Protein AF-A0A953G6G5-F1 (afdb_monomer_lite)

Structure (mmCIF, N/CA/C/O backbone):
data_AF-A0A953G6G5-F1
#
_entry.id   AF-A0A953G6G5-F1
#
loop_
_atom_site.group_PDB
_atom_site.id
_atom_site.type_symbol
_atom_site.label_atom_id
_atom_site.label_alt_id
_atom_site.label_comp_id
_atom_site.label_asym_id
_atom_site.label_entity_id
_atom_site.label_seq_id
_atom_site.pdbx_PDB_ins_code
_atom_site.Cartn_x
_atom_site.Cartn_y
_atom_site.Cartn_z
_atom_site.occupancy
_atom_site.B_iso_or_equiv
_atom_site.auth_seq_id
_atom_site.auth_comp_id
_atom_site.auth_asym_id
_atom_site.auth_atom_id
_atom_site.pdbx_PDB_model_num
ATOM 1 N N . MET A 1 1 ? -13.520 19.577 14.482 1.00 42.31 1 MET A N 1
ATOM 2 C CA . MET A 1 1 ? -14.553 18.565 14.171 1.00 42.31 1 MET A CA 1
ATOM 3 C C . MET A 1 1 ? -13.929 17.187 14.305 1.00 42.31 1 MET A C 1
ATOM 5 O O . MET A 1 1 ? -13.025 16.863 13.544 1.00 42.31 1 MET A O 1
ATOM 9 N N . SER A 1 2 ? -14.328 16.411 15.310 1.00 49.22 2 SER A N 1
ATOM 10 C CA . SER A 1 2 ? -13.952 15.000 15.419 1.00 49.22 2 SER A CA 1
ATOM 11 C C . SER A 1 2 ? -14.799 14.212 14.423 1.00 49.22 2 SER A C 1
ATOM 13 O O . SER A 1 2 ? -15.981 13.987 14.676 1.00 49.22 2 SER A O 1
ATOM 15 N N . LEU A 1 3 ? -14.235 13.866 13.263 1.00 64.19 3 LEU A 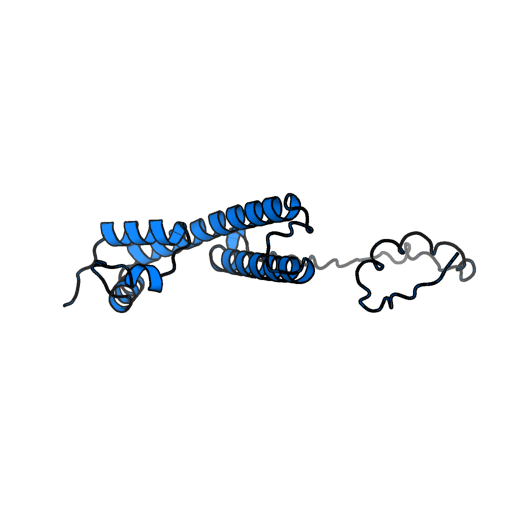N 1
ATOM 16 C CA . LEU A 1 3 ? -14.914 12.967 12.337 1.00 64.19 3 LEU A CA 1
ATOM 17 C C . LEU A 1 3 ? -14.919 11.565 12.962 1.00 64.19 3 LEU A C 1
ATOM 19 O O . LEU A 1 3 ? -13.858 11.010 13.262 1.00 64.19 3 LEU A O 1
ATOM 23 N N . ASN A 1 4 ? -16.114 11.036 13.217 1.00 82.94 4 ASN A N 1
ATOM 24 C CA . ASN A 1 4 ? -16.293 9.689 13.753 1.00 82.94 4 ASN A CA 1
ATOM 25 C C . ASN A 1 4 ? -15.764 8.653 12.756 1.00 82.94 4 ASN A C 1
ATOM 27 O O . ASN A 1 4 ? -15.829 8.873 11.545 1.00 82.94 4 ASN A O 1
ATOM 31 N N . TYR A 1 5 ? -15.249 7.536 13.275 1.00 88.00 5 TYR A N 1
ATOM 32 C CA . TYR A 1 5 ? -14.755 6.434 12.455 1.00 88.00 5 TYR A CA 1
ATOM 33 C C . TYR A 1 5 ? -15.818 5.971 11.448 1.00 88.00 5 TYR A C 1
ATOM 35 O O . TYR A 1 5 ? -16.977 5.765 11.810 1.00 88.00 5 TYR A O 1
ATOM 43 N N . ASN A 1 6 ? -15.408 5.818 10.187 1.00 90.56 6 ASN A N 1
ATOM 44 C CA . ASN A 1 6 ? -16.252 5.315 9.109 1.00 90.56 6 ASN A CA 1
ATOM 45 C C . ASN A 1 6 ? -15.577 4.090 8.453 1.00 90.56 6 ASN A C 1
ATOM 47 O O . ASN A 1 6 ? -14.529 4.252 7.814 1.00 90.56 6 ASN A O 1
ATOM 51 N N . PRO A 1 7 ? -16.160 2.882 8.581 1.00 90.62 7 PRO A N 1
ATOM 52 C CA . PRO A 1 7 ? -15.560 1.653 8.066 1.00 90.62 7 PRO A CA 1
ATOM 53 C C . PRO A 1 7 ? -15.538 1.579 6.531 1.00 90.62 7 PRO A C 1
ATOM 55 O O . PRO A 1 7 ? -14.570 1.072 5.963 1.00 90.62 7 PRO A O 1
ATOM 58 N N . ASP A 1 8 ? -16.535 2.137 5.841 1.00 92.12 8 ASP A N 1
ATOM 59 C CA . ASP A 1 8 ? -16.586 2.145 4.372 1.00 92.12 8 ASP A CA 1
ATOM 60 C C . ASP A 1 8 ? -15.477 3.024 3.789 1.00 92.12 8 ASP A C 1
ATOM 62 O O . ASP A 1 8 ? -14.798 2.663 2.822 1.00 92.12 8 ASP A O 1
ATOM 66 N N . LEU A 1 9 ? -15.245 4.177 4.420 1.00 91.50 9 LEU A N 1
ATOM 67 C CA . LEU A 1 9 ? -14.171 5.082 4.033 1.00 91.50 9 LEU A CA 1
ATOM 68 C C . LEU A 1 9 ? -12.795 4.457 4.308 1.00 91.50 9 LEU A C 1
ATOM 70 O O .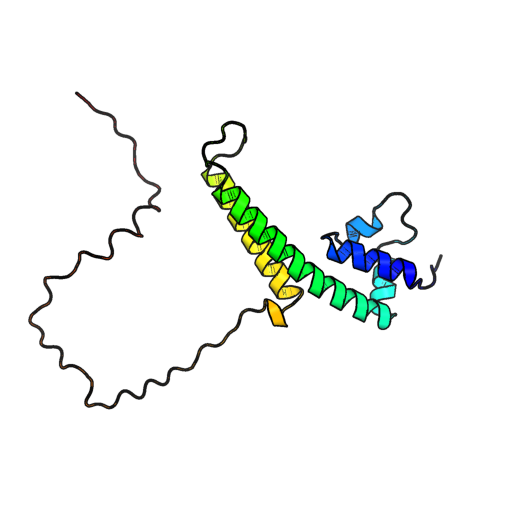 LEU A 1 9 ? -11.897 4.530 3.468 1.00 91.50 9 LEU A O 1
ATOM 74 N N . ALA A 1 10 ? -12.645 3.791 5.453 1.00 92.50 10 ALA A N 1
ATOM 75 C CA . ALA A 1 10 ? -11.450 3.030 5.790 1.00 92.50 10 ALA A CA 1
ATOM 76 C C . ALA A 1 10 ? -11.142 1.943 4.742 1.00 92.50 10 ALA A C 1
ATOM 78 O O . ALA A 1 10 ? -10.000 1.831 4.288 1.00 92.50 10 ALA A O 1
ATOM 79 N N . LEU A 1 11 ? -12.155 1.184 4.307 1.00 93.88 11 LEU A N 1
ATOM 80 C CA . LEU A 1 11 ? -12.008 0.174 3.257 1.00 93.88 11 LEU A CA 1
ATOM 81 C C . LEU A 1 11 ? -11.585 0.809 1.930 1.00 93.88 11 LEU A C 1
ATOM 83 O O . LEU A 1 11 ? -10.649 0.328 1.288 1.00 93.88 11 LEU A O 1
ATOM 87 N N . LYS A 1 12 ? -12.216 1.925 1.544 1.00 93.62 12 LYS A N 1
ATOM 88 C CA . LYS A 1 12 ? -11.857 2.675 0.333 1.00 93.62 12 LYS A CA 1
ATOM 89 C C . LYS A 1 12 ? -10.386 3.099 0.343 1.00 93.62 12 LYS A C 1
ATOM 91 O O . LYS A 1 12 ? -9.700 2.917 -0.662 1.00 93.62 12 LYS A O 1
ATOM 96 N N . TYR A 1 13 ? -9.873 3.613 1.462 1.00 93.38 13 TYR A N 1
ATOM 97 C CA . TYR A 1 13 ? -8.451 3.955 1.561 1.00 93.38 13 TYR A CA 1
ATOM 98 C C . TYR A 1 13 ? -7.550 2.733 1.475 1.00 93.38 13 TYR A C 1
ATOM 100 O O . TYR A 1 13 ? -6.545 2.780 0.774 1.00 93.38 13 TYR A O 1
ATOM 108 N N . CYS A 1 14 ? -7.911 1.622 2.118 1.00 95.12 14 CYS A N 1
ATOM 109 C CA . CYS A 1 14 ? -7.153 0.381 1.994 1.00 95.12 14 CYS A CA 1
ATOM 110 C C . CYS A 1 14 ? -7.049 -0.095 0.540 1.00 95.12 14 CYS A C 1
ATOM 112 O O . CYS A 1 14 ? -5.958 -0.470 0.116 1.00 95.12 14 CYS A O 1
ATOM 114 N N . LEU A 1 15 ? -8.128 -0.013 -0.243 1.00 94.81 15 LEU A N 1
ATOM 115 C CA . LEU A 1 15 ? -8.099 -0.361 -1.668 1.00 94.81 15 LEU A CA 1
ATOM 116 C C . LEU A 1 15 ? -7.146 0.533 -2.470 1.00 94.81 15 LEU A C 1
ATOM 118 O O . LEU A 1 15 ? -6.390 0.028 -3.293 1.00 94.81 15 LEU A O 1
ATOM 122 N N . ARG A 1 16 ? -7.120 1.841 -2.202 1.00 93.69 16 ARG A N 1
ATOM 123 C CA . ARG A 1 16 ? -6.194 2.767 -2.875 1.00 93.69 16 ARG A CA 1
ATOM 124 C C . ARG A 1 16 ? -4.736 2.560 -2.457 1.00 93.69 16 ARG A C 1
ATOM 126 O O . ARG A 1 16 ? -3.839 2.623 -3.290 1.00 93.69 16 ARG A O 1
ATOM 133 N N . ILE A 1 17 ? -4.494 2.241 -1.184 1.00 94.44 17 ILE A N 1
ATOM 134 C CA . ILE A 1 17 ? -3.156 1.886 -0.685 1.00 94.44 17 ILE A CA 1
ATOM 135 C C . ILE A 1 17 ? -2.629 0.650 -1.413 1.00 94.44 17 ILE A C 1
ATOM 137 O O . ILE A 1 17 ? -1.460 0.629 -1.788 1.00 94.44 17 ILE A O 1
ATOM 141 N N . ILE A 1 18 ? -3.478 -0.359 -1.641 1.00 94.94 18 ILE A N 1
ATOM 142 C CA . ILE A 1 18 ? -3.097 -1.545 -2.421 1.00 94.94 18 ILE A CA 1
ATOM 143 C C . ILE A 1 18 ? -2.572 -1.121 -3.798 1.00 94.94 18 ILE A C 1
ATOM 145 O O . ILE A 1 18 ? -1.510 -1.583 -4.192 1.00 94.94 18 ILE A O 1
ATOM 149 N N . GLN A 1 19 ? -3.236 -0.168 -4.461 1.00 92.56 19 GLN A N 1
ATOM 150 C CA . GLN A 1 19 ? -2.862 0.353 -5.786 1.00 92.56 19 GLN A CA 1
ATOM 151 C C . GLN A 1 19 ? -1.591 1.224 -5.819 1.00 92.56 19 GLN A C 1
ATOM 153 O O . GLN A 1 19 ? -1.254 1.768 -6.864 1.00 92.56 19 GLN A O 1
ATOM 158 N N . GLY A 1 20 ? -0.872 1.389 -4.704 1.00 89.25 20 GLY A N 1
ATOM 159 C CA . GLY A 1 20 ? 0.391 2.139 -4.690 1.00 89.25 20 GLY A CA 1
ATOM 160 C C . GLY A 1 20 ? 0.294 3.547 -4.106 1.00 89.25 20 GLY A C 1
ATOM 161 O O . GLY A 1 20 ? 1.326 4.192 -3.913 1.00 89.25 20 GLY A O 1
ATOM 162 N N . GLU A 1 21 ? -0.902 4.024 -3.758 1.00 90.50 21 GLU A N 1
ATOM 163 C CA . GLU A 1 21 ? -1.043 5.354 -3.174 1.00 90.50 21 GLU A CA 1
ATOM 164 C C . GLU A 1 21 ? -0.479 5.423 -1.750 1.00 90.50 21 GLU A C 1
ATOM 166 O O . GLU A 1 21 ? -0.562 4.484 -0.947 1.00 90.50 21 GLU A O 1
ATOM 171 N N . ASN A 1 22 ? 0.115 6.568 -1.417 1.00 86.50 22 ASN A N 1
ATOM 172 C CA . ASN A 1 22 ? 0.615 6.827 -0.074 1.00 86.50 22 ASN A CA 1
ATOM 173 C C . ASN A 1 22 ? -0.434 7.581 0.761 1.00 86.50 22 ASN A C 1
ATOM 175 O O . ASN A 1 22 ? -1.294 8.279 0.235 1.00 86.50 22 ASN A O 1
ATOM 179 N N . LEU A 1 23 ? -0.334 7.455 2.088 1.00 86.88 23 LEU A N 1
ATOM 180 C CA . LEU A 1 23 ? -1.297 8.040 3.031 1.00 86.88 23 LEU A CA 1
ATOM 181 C C . LEU A 1 23 ? -1.407 9.565 2.936 1.00 86.88 23 LEU A C 1
ATOM 183 O O . LEU A 1 23 ? -2.447 10.103 3.287 1.00 86.88 23 LEU A O 1
ATOM 187 N N . ARG A 1 24 ? -0.350 10.257 2.498 1.00 85.12 24 ARG A N 1
ATOM 188 C CA . ARG A 1 24 ? -0.369 11.715 2.366 1.00 85.12 24 ARG A CA 1
ATOM 189 C C . ARG A 1 24 ? -1.156 12.124 1.126 1.00 85.12 24 ARG A C 1
ATOM 191 O O . ARG A 1 24 ? -2.109 12.874 1.251 1.00 85.12 24 ARG A O 1
ATOM 198 N N . THR A 1 25 ? -0.836 11.538 -0.025 1.00 86.56 25 THR A N 1
ATOM 199 C CA . THR A 1 25 ? -1.548 11.795 -1.284 1.00 86.56 25 THR A CA 1
ATOM 200 C C . THR A 1 25 ? -3.029 11.440 -1.178 1.00 86.56 25 THR A C 1
ATOM 202 O O . THR A 1 25 ? -3.863 12.192 -1.656 1.00 86.56 25 THR A O 1
ATOM 205 N N . LEU A 1 26 ? -3.372 10.373 -0.448 1.00 87.38 26 LEU A N 1
ATOM 206 C CA . LEU A 1 26 ? -4.768 10.011 -0.171 1.00 87.38 26 LEU A CA 1
ATOM 207 C C . LEU A 1 26 ? -5.558 11.099 0.561 1.00 87.38 26 LEU A C 1
ATOM 209 O O . LEU A 1 26 ? -6.773 11.192 0.391 1.00 87.38 26 LEU A O 1
ATOM 213 N N . CYS A 1 27 ? -4.881 11.863 1.417 1.00 86.00 27 CYS A N 1
ATOM 214 C CA . CYS A 1 27 ? -5.485 12.926 2.209 1.00 86.00 27 CYS A CA 1
ATOM 215 C C . CYS A 1 27 ? -5.456 14.292 1.517 1.00 86.00 27 CYS A C 1
ATOM 217 O O . CYS A 1 27 ? -6.244 15.151 1.904 1.00 86.00 27 CYS A O 1
ATOM 219 N N . ASP A 1 28 ? -4.590 14.470 0.519 1.00 85.25 28 ASP A N 1
ATOM 220 C CA . ASP A 1 28 ? -4.423 15.720 -0.230 1.00 85.25 28 ASP A CA 1
ATOM 221 C C . ASP A 1 28 ? -5.381 15.832 -1.437 1.00 85.25 28 ASP A C 1
ATOM 223 O O . ASP A 1 28 ? -5.388 16.854 -2.117 1.00 85.25 28 ASP A O 1
ATOM 227 N N . ASP A 1 29 ? -6.201 14.810 -1.707 1.00 82.81 29 ASP A N 1
ATOM 228 C CA . ASP A 1 29 ? -7.203 14.838 -2.777 1.00 82.81 29 ASP A CA 1
ATOM 229 C C . ASP A 1 29 ? -8.297 15.895 -2.547 1.00 82.81 29 ASP A C 1
ATOM 231 O O . ASP A 1 29 ? -8.909 15.970 -1.473 1.00 82.81 29 ASP A O 1
ATOM 235 N N . ASP A 1 30 ? -8.632 16.634 -3.608 1.00 72.50 30 ASP A N 1
ATOM 236 C CA . ASP A 1 30 ? -9.739 17.590 -3.607 1.00 72.50 30 ASP A CA 1
ATOM 237 C C . ASP A 1 30 ? -11.064 16.898 -3.237 1.00 72.50 30 ASP A C 1
ATOM 239 O O . ASP A 1 30 ? -11.536 15.976 -3.907 1.00 72.50 30 ASP A O 1
ATOM 243 N N . GLY A 1 31 ? -11.684 17.354 -2.145 1.00 74.06 31 GLY A N 1
ATOM 244 C CA . GLY A 1 31 ? -12.939 16.797 -1.632 1.00 74.06 31 GLY A CA 1
ATOM 245 C C . GLY A 1 31 ? -12.777 15.605 -0.684 1.00 74.06 31 GLY A C 1
ATOM 246 O O . GLY A 1 31 ? -13.779 14.986 -0.313 1.00 74.06 31 GLY A O 1
ATOM 247 N N . ASN A 1 32 ? -11.553 15.277 -0.258 1.00 81.38 32 ASN A N 1
ATOM 248 C CA . ASN A 1 32 ? -11.346 14.244 0.746 1.00 81.38 32 ASN A CA 1
ATOM 249 C C . ASN A 1 32 ? -11.925 14.676 2.115 1.00 81.38 32 ASN A C 1
ATOM 251 O O . ASN A 1 32 ? -11.609 15.761 2.605 1.00 81.38 32 ASN A O 1
ATOM 255 N N . PRO A 1 33 ? -12.767 13.852 2.771 1.00 83.12 33 PRO A N 1
ATOM 256 C CA . PRO A 1 33 ? -13.487 14.272 3.976 1.00 83.12 33 PRO A CA 1
ATOM 257 C C . PRO A 1 33 ? -12.635 14.248 5.253 1.00 83.12 33 PRO A C 1
ATOM 259 O O . PRO A 1 33 ? -13.099 14.731 6.286 1.00 83.12 33 PRO A O 1
ATOM 262 N N . ILE A 1 34 ? -11.429 13.668 5.212 1.00 86.19 34 ILE A N 1
ATOM 263 C CA . ILE A 1 34 ? -10.553 13.542 6.383 1.00 86.19 34 ILE A CA 1
ATOM 264 C C . ILE A 1 34 ? -9.139 14.055 6.130 1.00 86.19 34 ILE A C 1
ATOM 266 O O . ILE A 1 34 ? -8.583 13.920 5.040 1.00 86.19 34 ILE A O 1
ATOM 270 N N . SER A 1 35 ? -8.525 14.573 7.190 1.00 88.94 35 SER A N 1
ATOM 271 C CA . SER A 1 35 ? -7.105 14.916 7.196 1.00 88.94 35 SER A CA 1
ATOM 272 C C . SER A 1 35 ? -6.219 13.703 7.502 1.00 88.94 35 SER A C 1
ATOM 274 O O . SER A 1 35 ? -6.672 12.692 8.050 1.00 88.94 35 SER A O 1
ATOM 276 N N . PHE A 1 36 ? -4.919 13.834 7.220 1.00 89.94 36 PHE A N 1
ATOM 277 C CA . PHE A 1 36 ? -3.915 12.833 7.592 1.00 89.94 36 PHE A CA 1
ATOM 278 C C . PHE A 1 36 ? -3.935 12.517 9.096 1.00 89.94 36 PHE A C 1
ATOM 280 O O . PHE A 1 36 ? -3.904 11.349 9.478 1.00 89.94 36 PHE A O 1
ATOM 287 N N . ASP A 1 37 ? -4.056 13.535 9.952 1.00 89.94 37 ASP A N 1
ATOM 288 C CA . ASP A 1 37 ? -4.072 13.355 11.410 1.00 89.94 37 ASP A CA 1
ATOM 289 C C . ASP A 1 37 ? -5.272 12.524 11.878 1.00 89.94 37 ASP A C 1
ATOM 291 O O . ASP A 1 37 ? -5.152 11.703 12.790 1.00 89.94 37 ASP A O 1
ATOM 295 N N . GLN A 1 38 ? -6.431 12.701 11.237 1.00 89.75 38 GLN A N 1
ATOM 296 C CA . GLN A 1 38 ? -7.628 11.912 11.528 1.00 89.75 38 GLN A CA 1
ATOM 297 C C . GLN A 1 38 ? -7.452 10.459 11.084 1.00 89.75 38 GLN A C 1
ATOM 299 O O . GLN A 1 38 ? -7.740 9.550 11.862 1.00 89.75 38 GLN A O 1
ATOM 304 N N . LEU A 1 39 ? -6.914 10.237 9.882 1.00 90.50 39 LEU A N 1
ATOM 305 C CA . LEU A 1 39 ? -6.616 8.896 9.379 1.00 90.50 39 LEU A CA 1
ATOM 306 C C . LEU A 1 39 ? -5.606 8.166 10.280 1.00 90.50 39 LEU A C 1
ATOM 308 O O . LEU A 1 39 ? -5.799 6.998 10.622 1.00 90.50 39 LEU A O 1
ATOM 312 N N . ALA A 1 40 ? -4.555 8.867 10.712 1.00 91.12 40 ALA A N 1
ATOM 313 C CA . ALA A 1 40 ? -3.568 8.352 11.653 1.00 91.12 40 ALA A CA 1
ATOM 314 C C . ALA A 1 40 ? -4.202 8.032 13.015 1.00 91.12 40 ALA A C 1
ATOM 316 O O . ALA A 1 40 ? -3.940 6.970 13.580 1.00 91.12 40 ALA A O 1
ATOM 317 N N . CYS A 1 41 ? -5.090 8.895 13.522 1.00 91.31 41 CYS A N 1
ATOM 318 C CA . CYS A 1 41 ? -5.850 8.611 14.738 1.00 91.31 41 CYS A CA 1
ATOM 319 C C . CYS A 1 41 ? -6.700 7.342 14.602 1.00 91.31 41 CYS A C 1
ATOM 321 O O . CYS A 1 41 ? -6.730 6.545 15.538 1.00 91.31 41 CYS A O 1
ATOM 323 N N . TRP A 1 42 ? -7.365 7.131 13.462 1.00 92.19 42 TRP A N 1
ATOM 324 C CA . TRP A 1 42 ? -8.143 5.914 13.222 1.00 92.19 42 TRP A CA 1
ATOM 325 C C . TRP A 1 42 ? -7.247 4.674 13.215 1.00 92.19 42 TRP A C 1
ATOM 327 O O . TRP A 1 42 ? -7.583 3.690 13.861 1.00 92.19 42 TRP A O 1
ATOM 337 N N . LEU A 1 43 ? -6.075 4.725 12.571 1.00 92.81 43 LEU A N 1
ATOM 338 C CA . LEU A 1 43 ? -5.117 3.608 12.576 1.00 92.81 43 LEU A CA 1
ATOM 339 C C . LEU A 1 43 ? -4.596 3.259 13.977 1.00 92.81 43 LEU A C 1
ATOM 341 O O . LEU A 1 43 ? -4.257 2.105 14.227 1.00 92.81 43 LEU A O 1
ATOM 345 N N . LEU A 1 44 ? -4.500 4.242 14.875 1.00 92.19 44 LEU A N 1
ATOM 346 C CA . LEU A 1 44 ? -4.020 4.036 16.243 1.00 92.19 44 LEU A CA 1
ATOM 347 C C . LEU A 1 44 ? -5.114 3.544 17.199 1.00 92.19 44 LEU A C 1
ATOM 349 O O . LEU A 1 44 ? -4.804 2.822 18.144 1.00 92.19 44 LEU A O 1
ATOM 353 N N . LYS A 1 45 ? -6.368 3.958 16.990 1.00 92.12 45 LYS A N 1
ATOM 354 C CA . LYS A 1 45 ? -7.486 3.677 17.907 1.00 92.12 45 LYS A CA 1
ATOM 355 C C . LYS A 1 45 ? -8.331 2.481 17.480 1.00 92.12 45 LYS A C 1
ATOM 357 O O . LYS A 1 45 ? -8.767 1.717 18.335 1.00 92.12 45 LYS A O 1
ATOM 362 N N . GLU A 1 46 ? -8.533 2.302 16.179 1.00 93.94 46 GLU A N 1
ATOM 363 C CA . GLU A 1 46 ? -9.456 1.309 15.632 1.00 93.94 46 GLU A CA 1
ATOM 364 C C . GLU A 1 46 ? -8.695 0.066 15.169 1.00 93.94 46 GLU A C 1
ATOM 366 O O . GLU A 1 46 ? -8.072 0.035 14.101 1.00 93.94 46 GLU A O 1
ATOM 371 N N . LYS A 1 47 ? -8.755 -0.998 15.978 1.00 94.19 47 LYS A N 1
ATOM 372 C CA . LYS A 1 47 ? -8.035 -2.251 15.703 1.00 94.19 47 LYS A CA 1
ATOM 373 C C . LYS A 1 47 ? -8.443 -2.878 14.366 1.00 94.19 47 LYS A C 1
ATOM 375 O O . LYS A 1 47 ? -7.585 -3.385 13.645 1.00 94.19 47 LYS A O 1
ATOM 380 N N . GLU A 1 48 ? -9.730 -2.842 14.032 1.00 92.88 48 GLU A N 1
ATOM 381 C CA . GLU A 1 48 ? -10.250 -3.402 12.778 1.00 92.88 48 GLU A CA 1
ATOM 382 C C . GLU A 1 48 ? -9.641 -2.706 11.561 1.00 92.88 48 GLU A C 1
ATOM 384 O O . GLU A 1 48 ? -9.180 -3.364 10.623 1.00 92.88 48 GLU A O 1
ATOM 389 N N . PHE A 1 49 ? -9.547 -1.375 11.611 1.00 94.44 49 PHE A N 1
ATOM 390 C CA . PHE A 1 49 ? -8.920 -0.614 10.544 1.00 94.44 49 PHE A CA 1
ATOM 391 C C . PHE A 1 49 ? -7.423 -0.903 10.444 1.00 94.44 49 PHE A C 1
ATOM 393 O O . PHE A 1 49 ? -6.912 -1.116 9.346 1.00 94.44 49 PHE A O 1
ATOM 400 N N . TYR A 1 50 ? -6.723 -0.977 11.576 1.00 95.31 50 TYR A N 1
ATOM 401 C CA . TYR A 1 50 ? -5.307 -1.329 11.594 1.00 95.31 50 TYR A CA 1
ATOM 402 C C . TYR A 1 50 ? -5.038 -2.716 10.985 1.00 95.31 50 TYR A C 1
ATOM 404 O O . TYR A 1 50 ? -4.098 -2.892 10.205 1.00 95.31 50 TYR A O 1
ATOM 412 N N . ASP A 1 51 ? -5.876 -3.707 11.296 1.00 95.81 51 ASP A N 1
ATOM 413 C CA . ASP A 1 51 ? -5.757 -5.053 10.735 1.00 95.81 51 ASP A CA 1
ATOM 414 C C . ASP A 1 51 ? -6.017 -5.067 9.220 1.00 95.81 51 ASP A C 1
ATOM 416 O O . ASP A 1 51 ? -5.275 -5.716 8.475 1.00 95.81 51 ASP A O 1
ATOM 420 N N . MET A 1 52 ? -7.005 -4.308 8.743 1.00 95.00 52 MET A N 1
ATOM 421 C CA . MET A 1 52 ? -7.260 -4.134 7.312 1.00 95.00 52 MET A CA 1
ATOM 422 C C . MET A 1 52 ? -6.107 -3.408 6.606 1.00 95.00 52 MET A C 1
ATOM 424 O O . MET A 1 52 ? -5.665 -3.842 5.543 1.00 95.00 52 MET A O 1
ATOM 428 N N . TYR A 1 53 ? -5.554 -2.362 7.220 1.00 95.50 53 TYR A N 1
ATOM 429 C CA . TYR A 1 53 ? -4.401 -1.626 6.709 1.00 95.50 53 TYR A CA 1
ATOM 430 C C . TYR A 1 53 ? -3.160 -2.516 6.568 1.00 95.50 53 TYR A C 1
ATOM 432 O O . TYR A 1 53 ? -2.486 -2.470 5.539 1.00 95.50 53 TYR A O 1
ATOM 440 N N . LYS A 1 54 ? -2.875 -3.380 7.551 1.00 95.56 54 LYS A N 1
ATOM 441 C CA . LYS A 1 54 ? -1.779 -4.361 7.446 1.00 95.56 54 LYS A CA 1
ATOM 442 C C . LYS A 1 54 ? -1.974 -5.309 6.262 1.00 95.56 54 LYS A C 1
ATOM 444 O O . LYS A 1 54 ? -1.032 -5.522 5.503 1.00 95.56 54 LYS A O 1
ATOM 449 N N . LYS A 1 55 ? -3.187 -5.844 6.074 1.00 95.62 55 LYS A N 1
ATOM 450 C CA . LYS A 1 55 ? -3.512 -6.705 4.922 1.00 95.62 55 LYS A CA 1
ATOM 451 C C . LYS A 1 55 ? -3.361 -5.953 3.598 1.00 95.62 55 LYS A C 1
ATOM 453 O O . LYS A 1 55 ? -2.784 -6.490 2.659 1.00 95.62 55 LYS A O 1
ATOM 458 N N . ALA A 1 56 ? -3.812 -4.702 3.545 1.00 95.94 56 ALA A N 1
ATOM 459 C CA . ALA A 1 56 ? -3.662 -3.840 2.378 1.00 95.94 56 ALA A CA 1
ATOM 460 C C . ALA A 1 56 ? -2.185 -3.608 2.022 1.00 95.94 56 ALA A C 1
ATOM 462 O O . ALA A 1 56 ? -1.814 -3.731 0.861 1.00 95.94 56 ALA A O 1
ATOM 463 N N . ARG A 1 57 ? -1.315 -3.353 3.009 1.00 94.81 57 ARG A N 1
ATOM 464 C CA . ARG A 1 57 ? 0.137 -3.248 2.780 1.00 94.81 57 ARG A CA 1
ATOM 465 C C . ARG A 1 57 ? 0.747 -4.564 2.305 1.00 94.81 57 ARG A C 1
ATOM 467 O O . ARG A 1 57 ? 1.571 -4.546 1.397 1.00 94.81 57 ARG A O 1
ATOM 474 N N . ALA A 1 58 ? 0.320 -5.696 2.858 1.00 94.81 58 ALA A N 1
ATOM 475 C CA . ALA A 1 58 ? 0.795 -6.996 2.399 1.00 94.81 58 ALA A CA 1
ATOM 476 C C . ALA A 1 58 ? 0.426 -7.264 0.927 1.00 94.81 58 ALA A C 1
ATOM 478 O O . ALA A 1 58 ? 1.272 -7.739 0.177 1.00 94.81 58 ALA A O 1
ATOM 479 N N . LEU A 1 59 ? -0.791 -6.898 0.505 1.00 95.75 59 LEU A N 1
ATOM 480 C CA . LEU A 1 59 ? -1.232 -6.980 -0.895 1.00 95.75 59 LEU A CA 1
ATOM 481 C C . LEU A 1 59 ? -0.524 -5.960 -1.797 1.00 95.75 59 LEU A C 1
ATOM 483 O O . LEU A 1 59 ? -0.160 -6.283 -2.922 1.00 95.75 59 LEU A O 1
ATOM 487 N N . GLN A 1 60 ? -0.263 -4.747 -1.301 1.00 94.94 60 GLN A N 1
ATOM 488 C CA . GLN A 1 60 ? 0.541 -3.753 -2.016 1.00 94.94 60 GLN A CA 1
ATOM 489 C C . GLN A 1 60 ? 1.941 -4.295 -2.338 1.00 94.94 60 GLN A C 1
ATOM 491 O O . GLN A 1 60 ? 2.482 -4.011 -3.401 1.00 94.94 60 GLN A O 1
ATOM 496 N N . ALA A 1 61 ? 2.532 -5.088 -1.439 1.00 93.44 61 ALA A N 1
ATOM 497 C CA . ALA A 1 61 ? 3.820 -5.729 -1.686 1.00 93.44 61 ALA A CA 1
ATOM 498 C C . ALA A 1 61 ? 3.784 -6.658 -2.909 1.00 93.44 61 ALA A C 1
ATOM 500 O O . ALA A 1 61 ? 4.755 -6.695 -3.658 1.00 93.44 61 ALA A O 1
ATOM 501 N N . ASP A 1 62 ? 2.676 -7.376 -3.110 1.00 93.00 62 ASP A N 1
ATOM 502 C CA . ASP A 1 62 ? 2.496 -8.260 -4.261 1.00 93.00 62 ASP A CA 1
ATOM 503 C C . ASP A 1 62 ? 2.435 -7.455 -5.563 1.00 93.00 62 ASP A C 1
ATOM 505 O O . ASP A 1 62 ? 3.202 -7.732 -6.484 1.00 93.00 62 ASP A O 1
ATOM 509 N N . LEU A 1 63 ? 1.624 -6.392 -5.600 1.00 94.19 63 LEU A N 1
ATOM 510 C CA . LEU A 1 63 ? 1.519 -5.534 -6.785 1.00 94.19 63 LEU A CA 1
ATOM 511 C C . LEU A 1 63 ? 2.831 -4.817 -7.117 1.00 94.19 63 LEU A C 1
ATOM 513 O O . LEU A 1 63 ? 3.214 -4.759 -8.279 1.00 94.19 63 LEU A O 1
ATOM 517 N N . LEU A 1 64 ? 3.579 -4.350 -6.111 1.00 91.31 64 LEU A N 1
ATOM 518 C CA . LEU A 1 64 ? 4.902 -3.755 -6.335 1.00 91.31 64 LEU A CA 1
ATOM 519 C C . LEU A 1 64 ? 5.876 -4.733 -7.004 1.00 91.31 64 LEU A C 1
ATOM 521 O O . LEU A 1 64 ? 6.751 -4.309 -7.758 1.00 91.31 64 LEU A O 1
ATOM 525 N N . VAL A 1 65 ? 5.763 -6.031 -6.715 1.00 91.69 65 VAL A N 1
ATOM 526 C CA . VAL A 1 65 ? 6.590 -7.062 -7.354 1.00 91.69 65 VAL A CA 1
ATOM 527 C C . VAL A 1 65 ? 6.130 -7.319 -8.787 1.00 91.69 65 VAL A C 1
ATOM 529 O O . VAL A 1 65 ? 6.982 -7.434 -9.667 1.00 91.69 65 VAL A O 1
ATOM 532 N N . ASP A 1 66 ? 4.827 -7.350 -9.049 1.00 92.88 66 ASP A N 1
ATOM 533 C CA . ASP A 1 66 ? 4.305 -7.475 -10.413 1.00 92.88 66 ASP A CA 1
ATOM 534 C C . ASP A 1 66 ? 4.731 -6.275 -11.283 1.00 92.88 66 ASP A C 1
ATOM 536 O O . ASP A 1 66 ? 5.306 -6.461 -12.360 1.00 92.88 66 ASP A O 1
ATOM 540 N N . ASP A 1 67 ? 4.607 -5.051 -10.759 1.00 90.62 67 ASP A N 1
ATOM 541 C CA . ASP A 1 67 ? 5.084 -3.823 -11.406 1.00 90.62 67 ASP A CA 1
ATOM 542 C C . ASP A 1 67 ? 6.599 -3.859 -11.658 1.00 90.62 67 ASP A C 1
ATOM 544 O O . ASP A 1 67 ? 7.090 -3.435 -12.710 1.00 90.62 67 ASP A O 1
ATOM 548 N N . MET A 1 68 ? 7.363 -4.396 -10.701 1.00 90.38 68 MET A N 1
ATOM 549 C CA . MET A 1 68 ? 8.805 -4.597 -10.836 1.00 90.38 68 MET A CA 1
ATOM 550 C C . MET A 1 68 ? 9.128 -5.535 -12.008 1.00 90.38 68 MET A C 1
ATOM 552 O O . MET A 1 68 ? 10.033 -5.245 -12.793 1.00 90.38 68 MET A O 1
ATOM 556 N N . LEU A 1 69 ? 8.405 -6.651 -12.141 1.00 89.31 69 LEU A N 1
ATOM 557 C CA . LEU A 1 69 ? 8.594 -7.616 -13.226 1.00 89.31 69 LEU A CA 1
ATOM 558 C C . LEU A 1 69 ? 8.258 -7.001 -14.585 1.00 89.31 69 LEU A C 1
ATOM 560 O O . LEU A 1 69 ? 8.998 -7.202 -15.552 1.00 89.31 69 LEU A O 1
ATOM 564 N N . ASP A 1 70 ? 7.188 -6.219 -14.659 1.00 89.56 70 ASP A N 1
ATOM 565 C CA . ASP A 1 70 ? 6.795 -5.542 -15.890 1.00 89.56 70 ASP A CA 1
ATOM 566 C C . ASP A 1 70 ? 7.773 -4.432 -16.280 1.00 89.56 70 ASP A C 1
ATOM 568 O O . ASP A 1 70 ? 8.089 -4.280 -17.464 1.00 89.56 70 ASP A O 1
ATOM 572 N N . LEU A 1 71 ? 8.348 -3.715 -15.309 1.00 86.44 71 LEU A N 1
ATOM 573 C CA . LEU A 1 71 ? 9.441 -2.775 -15.560 1.00 86.44 71 LEU A CA 1
ATOM 574 C C . LEU A 1 71 ? 10.668 -3.484 -16.150 1.00 86.44 71 LEU A C 1
ATOM 576 O O . LEU A 1 71 ? 11.261 -2.985 -17.107 1.00 86.44 71 LEU A O 1
ATOM 580 N N . VAL A 1 72 ? 11.043 -4.653 -15.619 1.00 84.12 72 VAL A N 1
ATOM 581 C CA . VAL A 1 72 ? 12.174 -5.439 -16.144 1.00 84.12 72 VAL A CA 1
ATOM 582 C C . VAL A 1 72 ? 11.919 -5.882 -17.586 1.00 84.12 72 VAL A C 1
ATOM 584 O O . VAL A 1 72 ? 12.815 -5.739 -18.419 1.00 84.12 72 VAL A O 1
ATOM 587 N N . LYS A 1 73 ? 10.712 -6.369 -17.904 1.00 85.56 73 LYS A N 1
ATOM 588 C CA . LYS A 1 73 ? 10.335 -6.741 -19.281 1.00 85.56 73 LYS A CA 1
ATOM 589 C C . LYS A 1 73 ? 10.432 -5.539 -20.222 1.00 85.56 73 LYS A C 1
ATOM 591 O O . LYS A 1 73 ? 11.127 -5.614 -21.227 1.00 85.56 73 LYS A O 1
ATOM 596 N N . LYS A 1 74 ? 9.850 -4.395 -19.841 1.00 84.25 74 LYS A N 1
ATOM 597 C CA . LYS A 1 74 ? 9.916 -3.150 -20.628 1.00 84.25 74 LYS A CA 1
ATOM 598 C C . LYS A 1 74 ? 11.350 -2.699 -20.894 1.00 84.25 74 LYS A C 1
ATOM 600 O O . LYS A 1 74 ? 11.657 -2.260 -21.995 1.00 84.25 74 LYS A O 1
ATOM 605 N N . VAL A 1 75 ? 12.236 -2.800 -19.902 1.00 81.38 75 VAL A N 1
ATOM 606 C CA . VAL A 1 75 ? 13.650 -2.418 -20.053 1.00 81.38 75 VAL A CA 1
ATOM 607 C C . VAL A 1 75 ? 14.391 -3.383 -20.976 1.00 81.38 75 VAL A C 1
ATOM 609 O O . VAL A 1 75 ? 15.202 -2.927 -21.778 1.00 81.38 75 VAL A O 1
ATOM 612 N N . LYS A 1 76 ? 14.102 -4.687 -20.887 1.00 77.75 76 LYS A N 1
ATOM 613 C CA . LYS A 1 76 ? 14.661 -5.715 -21.774 1.00 77.75 76 LYS A CA 1
ATOM 614 C C . LYS A 1 76 ? 14.235 -5.504 -23.230 1.00 77.75 76 LYS A C 1
ATOM 616 O O . LYS A 1 76 ? 15.072 -5.632 -24.116 1.00 77.75 76 LYS A O 1
ATOM 621 N N . ASP A 1 77 ? 12.961 -5.189 -23.451 1.00 76.00 77 ASP A N 1
ATOM 622 C CA . ASP A 1 77 ? 12.387 -5.025 -24.791 1.00 76.00 77 ASP A CA 1
ATOM 623 C C . ASP A 1 77 ? 12.704 -3.648 -25.390 1.00 76.00 77 ASP A C 1
ATOM 625 O O . ASP A 1 77 ? 12.756 -3.488 -26.610 1.00 76.00 77 ASP A O 1
ATOM 629 N N . SER A 1 78 ? 12.959 -2.640 -24.549 1.00 68.44 78 SER A N 1
ATOM 630 C CA . SER A 1 78 ? 13.454 -1.356 -25.025 1.00 68.44 78 SER A CA 1
ATOM 631 C C . SER A 1 78 ? 14.885 -1.520 -25.529 1.00 68.44 78 SER A C 1
ATOM 633 O O . SER A 1 78 ? 15.812 -1.700 -24.737 1.00 68.44 78 SER A O 1
ATOM 635 N N . ASN A 1 79 ? 15.082 -1.406 -26.843 1.00 60.50 79 ASN A N 1
ATOM 636 C CA . ASN A 1 79 ? 16.413 -1.205 -27.395 1.00 60.50 79 ASN A CA 1
ATOM 637 C C . ASN A 1 79 ? 17.047 -0.022 -26.648 1.00 60.50 79 ASN A C 1
ATOM 639 O O . ASN A 1 79 ? 16.478 1.068 -26.589 1.00 60.50 79 ASN A O 1
ATOM 643 N N . LEU A 1 80 ? 18.224 -0.222 -26.053 1.00 56.66 80 LEU A N 1
ATOM 644 C CA . LEU A 1 80 ? 18.953 0.818 -25.311 1.00 56.66 80 LEU A CA 1
ATOM 645 C C . LEU A 1 80 ? 19.346 2.029 -26.192 1.00 56.66 80 LEU A C 1
ATOM 647 O O . LEU A 1 80 ? 19.974 2.956 -25.699 1.00 56.66 80 LEU A O 1
ATOM 651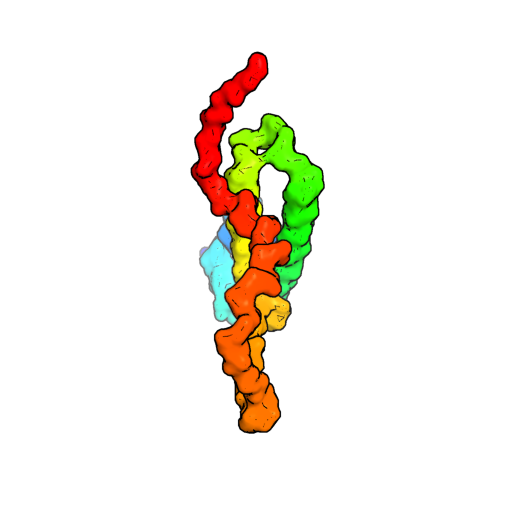 N N . HIS A 1 81 ? 18.980 2.024 -27.475 1.00 53.59 81 HIS A N 1
ATOM 652 C CA . HIS A 1 81 ? 19.204 3.058 -28.485 1.00 53.59 81 HIS A CA 1
ATOM 653 C C . HIS A 1 81 ? 17.930 3.796 -28.920 1.00 53.59 81 HIS A C 1
ATOM 655 O O . HIS A 1 81 ? 17.908 4.394 -29.989 1.00 53.59 81 HIS A O 1
ATOM 661 N N . ASP A 1 82 ? 16.865 3.772 -28.120 1.00 54.00 82 ASP A N 1
ATOM 662 C CA . ASP A 1 82 ? 15.691 4.602 -28.402 1.00 54.00 82 ASP A CA 1
ATOM 663 C C . ASP A 1 82 ? 16.035 6.101 -28.238 1.00 54.00 82 ASP A C 1
ATOM 665 O O . ASP A 1 82 ? 16.073 6.631 -27.123 1.00 54.00 82 ASP A O 1
ATOM 669 N N . GLU A 1 83 ? 16.339 6.766 -29.361 1.00 54.41 83 GLU A N 1
ATOM 670 C CA . GLU A 1 83 ? 16.770 8.173 -29.462 1.00 54.41 83 GLU A CA 1
ATOM 671 C C . GLU A 1 83 ? 15.735 9.180 -28.932 1.00 54.41 83 GLU A C 1
ATOM 673 O O . GLU A 1 83 ? 16.070 10.337 -28.690 1.00 54.41 83 GLU A O 1
ATOM 678 N N . ASN A 1 84 ? 14.492 8.754 -28.687 1.00 58.19 84 ASN A N 1
ATOM 679 C CA . ASN A 1 84 ? 13.439 9.617 -28.145 1.00 58.19 84 ASN A CA 1
ATOM 680 C C . ASN A 1 84 ? 13.482 9.784 -26.617 1.00 58.19 84 ASN A C 1
ATOM 682 O O . ASN A 1 84 ? 12.664 10.512 -26.053 1.00 58.19 84 ASN A O 1
ATOM 686 N N . THR A 1 85 ? 14.411 9.124 -25.917 1.00 56.62 85 THR A N 1
ATOM 687 C CA . THR A 1 85 ? 14.563 9.281 -24.463 1.00 56.62 85 THR A CA 1
ATOM 688 C C . THR A 1 85 ? 15.747 10.196 -24.145 1.00 56.62 85 THR A C 1
ATOM 690 O O . THR A 1 85 ? 16.888 9.851 -24.429 1.00 56.62 85 THR A O 1
ATOM 693 N N . SER A 1 86 ? 15.510 11.319 -23.455 1.00 63.34 86 SER A N 1
ATOM 694 C CA . SER A 1 86 ? 16.543 12.300 -23.049 1.00 63.34 86 SER A CA 1
ATOM 695 C C . SER A 1 86 ? 17.638 11.766 -22.104 1.00 63.34 86 SER A C 1
ATOM 697 O O . SER A 1 86 ? 18.502 12.527 -21.668 1.00 63.34 86 SER A O 1
ATOM 699 N N . LEU A 1 87 ? 17.602 10.481 -21.737 1.00 64.50 87 LEU A N 1
ATOM 700 C CA . LEU A 1 87 ? 18.543 9.845 -20.818 1.00 64.50 87 LEU A CA 1
ATOM 701 C C . LEU A 1 87 ? 19.509 8.947 -21.584 1.00 64.50 87 LEU A C 1
ATOM 703 O O . LEU A 1 87 ? 19.099 8.081 -22.354 1.00 64.50 87 LEU A O 1
ATOM 707 N N . LYS A 1 88 ? 20.803 9.083 -21.285 1.00 76.62 88 LYS A N 1
ATOM 708 C CA . LYS A 1 88 ? 21.832 8.182 -21.814 1.00 76.62 88 LYS A CA 1
ATOM 709 C C . LYS A 1 88 ? 21.554 6.734 -21.364 1.00 76.62 88 LYS A C 1
ATOM 711 O O . LYS A 1 88 ? 21.060 6.535 -20.248 1.00 76.62 88 LYS A O 1
ATOM 716 N N . PRO A 1 89 ? 21.953 5.707 -22.139 1.00 75.44 89 PRO A N 1
ATOM 717 C CA . PRO A 1 89 ? 21.713 4.300 -21.788 1.00 75.44 89 PRO A CA 1
ATOM 718 C C . PRO A 1 89 ? 22.207 3.916 -20.380 1.00 75.44 89 PRO A C 1
ATOM 720 O O . PRO A 1 89 ? 21.536 3.193 -19.643 1.00 75.44 89 PRO A O 1
ATOM 723 N N . SER A 1 90 ? 23.351 4.467 -19.960 1.00 76.38 90 SER A N 1
ATOM 724 C CA . SER A 1 90 ? 23.922 4.276 -18.620 1.00 76.38 90 SER A CA 1
ATOM 725 C C . SER A 1 90 ? 23.076 4.895 -17.497 1.00 76.38 90 SER A C 1
ATOM 727 O O . SER A 1 90 ? 22.944 4.306 -16.419 1.00 76.38 90 SER A O 1
ATOM 729 N N . GLN A 1 91 ? 22.459 6.054 -17.742 1.00 81.69 91 GLN A N 1
ATOM 730 C CA . GLN A 1 91 ? 21.549 6.710 -16.798 1.00 81.69 91 GLN A CA 1
ATOM 731 C C . GLN A 1 91 ? 20.244 5.921 -16.668 1.00 81.69 91 GLN A C 1
ATOM 733 O O . GLN A 1 91 ? 19.785 5.700 -15.549 1.00 81.69 91 GLN A O 1
ATOM 738 N N . LYS A 1 92 ? 19.701 5.419 -17.788 1.00 79.44 92 LYS A N 1
ATOM 739 C CA . LYS A 1 92 ? 18.516 4.548 -17.803 1.00 79.44 92 LYS A CA 1
ATOM 740 C C . LYS A 1 92 ? 18.749 3.285 -16.974 1.00 79.44 92 LYS A C 1
ATOM 742 O O . LYS A 1 92 ? 17.959 2.991 -16.084 1.00 79.44 92 LYS A O 1
ATOM 747 N N . LEU A 1 93 ? 19.876 2.597 -17.179 1.00 81.81 93 LEU A N 1
ATOM 748 C CA . LEU A 1 93 ? 20.225 1.403 -16.403 1.00 81.81 93 LEU A CA 1
ATOM 749 C C . LEU A 1 93 ? 20.367 1.701 -14.902 1.00 81.81 93 LEU A C 1
ATOM 751 O O . LEU A 1 93 ? 19.892 0.929 -14.069 1.00 81.81 93 LEU A O 1
ATOM 755 N N . THR A 1 94 ? 21.017 2.812 -14.548 1.00 86.44 94 THR A N 1
ATOM 756 C CA . THR A 1 94 ? 21.215 3.216 -13.146 1.00 86.44 94 THR A CA 1
ATOM 757 C C . THR A 1 94 ? 19.884 3.541 -12.473 1.00 86.44 94 THR A C 1
ATOM 759 O O . THR A 1 94 ? 19.608 3.049 -11.379 1.00 86.44 94 THR A O 1
ATOM 762 N N . TYR A 1 95 ? 19.028 4.303 -13.153 1.00 84.50 95 TYR A N 1
ATOM 763 C CA . TYR A 1 95 ? 17.685 4.621 -12.685 1.00 84.50 95 TYR A CA 1
ATOM 764 C C . TYR A 1 95 ? 16.839 3.357 -12.497 1.00 84.50 95 TYR A C 1
ATOM 766 O O . TYR A 1 95 ? 16.280 3.154 -11.422 1.00 84.50 95 TYR A O 1
ATOM 774 N N . THR A 1 96 ? 16.811 2.456 -13.486 1.00 85.94 96 THR A N 1
ATOM 775 C CA . THR A 1 96 ? 16.096 1.180 -13.369 1.00 85.94 96 THR A CA 1
ATOM 776 C C . THR A 1 96 ? 16.594 0.385 -12.165 1.00 85.94 96 THR A C 1
ATOM 778 O O . THR A 1 96 ? 15.784 -0.053 -11.355 1.00 85.94 96 THR A O 1
ATOM 781 N N . LYS A 1 97 ? 17.914 0.242 -11.981 1.00 88.06 97 LYS A N 1
ATOM 782 C CA . LYS A 1 97 ? 18.483 -0.445 -10.808 1.00 88.06 97 LYS A CA 1
ATOM 783 C C . LYS A 1 97 ? 18.022 0.184 -9.490 1.00 88.06 97 LYS A C 1
ATOM 785 O O . LYS A 1 97 ? 17.671 -0.553 -8.569 1.00 88.06 97 LYS A O 1
ATOM 790 N N . MET A 1 98 ? 17.985 1.515 -9.408 1.00 91.12 98 MET A N 1
ATOM 791 C CA . MET A 1 98 ? 17.497 2.232 -8.229 1.00 91.12 98 MET A CA 1
ATOM 792 C C . MET A 1 98 ? 16.028 1.893 -7.950 1.00 91.12 98 MET A C 1
ATOM 794 O O . MET A 1 98 ? 15.712 1.461 -6.844 1.00 91.12 98 MET A O 1
ATOM 798 N N . VAL A 1 99 ? 15.154 1.985 -8.957 1.00 88.00 99 VAL A N 1
ATOM 799 C CA . VAL A 1 99 ? 13.721 1.660 -8.828 1.00 88.00 99 VAL A CA 1
ATOM 800 C C . VAL A 1 99 ? 13.517 0.212 -8.374 1.00 88.00 99 VAL A C 1
ATOM 802 O O . VAL A 1 99 ? 12.825 -0.031 -7.386 1.00 88.00 99 VAL A O 1
ATOM 805 N N . LEU A 1 100 ? 14.194 -0.741 -9.022 1.00 89.56 100 LEU A N 1
ATOM 806 C CA . LEU A 1 100 ? 14.147 -2.163 -8.669 1.00 89.56 100 LEU A CA 1
ATOM 807 C C . LEU A 1 100 ? 14.585 -2.408 -7.216 1.00 89.56 100 LEU A C 1
ATOM 809 O O . LEU A 1 100 ? 13.958 -3.187 -6.496 1.00 89.56 100 LEU A O 1
ATOM 813 N N . SER A 1 101 ? 15.647 -1.733 -6.765 1.00 90.25 101 SER A N 1
ATOM 814 C CA . SER A 1 101 ? 16.127 -1.847 -5.385 1.00 90.25 101 SER A CA 1
ATOM 815 C C . SER A 1 101 ? 15.124 -1.291 -4.370 1.00 90.25 101 SER A C 1
ATOM 817 O O . SER A 1 101 ? 14.896 -1.917 -3.332 1.00 90.25 101 SER A O 1
ATOM 819 N N . THR A 1 102 ? 14.466 -0.176 -4.699 1.00 90.81 102 THR A N 1
ATOM 820 C CA . THR A 1 102 ? 13.436 0.445 -3.862 1.00 90.81 102 THR A CA 1
ATOM 821 C C . THR A 1 102 ? 12.207 -0.450 -3.746 1.00 90.81 102 THR A C 1
ATOM 823 O O . THR A 1 102 ? 11.727 -0.667 -2.635 1.00 90.81 102 THR A O 1
ATOM 826 N N . TYR A 1 103 ? 11.726 -1.022 -4.854 1.00 89.81 103 TYR A N 1
ATOM 827 C CA . TYR A 1 103 ? 10.547 -1.897 -4.847 1.00 89.81 103 TYR A CA 1
ATOM 828 C C . TYR A 1 103 ? 10.821 -3.180 -4.065 1.00 89.81 103 TYR A C 1
ATOM 830 O O . TYR A 1 103 ? 10.032 -3.555 -3.199 1.00 89.81 103 TYR A O 1
ATOM 838 N N . LYS A 1 104 ? 11.994 -3.792 -4.268 1.00 90.06 104 LYS A N 1
ATOM 839 C CA . LYS A 1 104 ? 12.435 -4.951 -3.484 1.00 90.06 104 LYS A CA 1
ATOM 840 C C . LYS A 1 104 ? 12.486 -4.646 -1.985 1.00 90.06 104 LYS A C 1
ATOM 842 O O . LYS A 1 104 ? 12.017 -5.450 -1.179 1.00 90.06 104 LYS A O 1
ATOM 847 N N . TRP A 1 105 ? 13.060 -3.506 -1.595 1.00 92.56 105 TRP A N 1
ATOM 848 C CA . TRP A 1 105 ? 13.110 -3.098 -0.190 1.00 92.56 105 TRP A CA 1
ATOM 849 C C . TRP A 1 105 ? 11.706 -2.876 0.383 1.00 92.56 105 TRP A C 1
ATOM 851 O O . TRP A 1 105 ? 11.406 -3.397 1.456 1.00 92.56 105 TRP A O 1
ATOM 861 N N . ALA A 1 106 ? 10.836 -2.168 -0.342 1.00 90.88 106 ALA A N 1
ATOM 862 C CA . ALA A 1 106 ? 9.470 -1.883 0.087 1.00 90.88 106 ALA A CA 1
ATOM 863 C C . ALA A 1 106 ? 8.649 -3.169 0.265 1.00 90.88 106 ALA A C 1
ATOM 865 O O . ALA A 1 106 ? 8.080 -3.383 1.336 1.00 90.88 106 ALA A O 1
ATOM 866 N N . ALA A 1 107 ? 8.664 -4.069 -0.724 1.00 92.06 107 ALA A N 1
ATOM 867 C CA . ALA A 1 107 ? 7.974 -5.356 -0.648 1.00 92.06 107 ALA A CA 1
ATOM 868 C C . ALA A 1 107 ? 8.451 -6.188 0.556 1.00 92.06 107 ALA A C 1
ATOM 870 O O . ALA A 1 107 ? 7.636 -6.735 1.299 1.00 92.06 107 ALA A O 1
ATOM 871 N N . SER A 1 108 ? 9.764 -6.194 0.825 1.00 92.12 108 SER A N 1
ATOM 872 C CA . SER A 1 108 ? 10.349 -6.874 1.989 1.00 92.12 108 SER A CA 1
ATOM 873 C C . SER A 1 108 ? 9.886 -6.299 3.334 1.00 92.12 108 SER A C 1
ATOM 875 O O . SER A 1 108 ? 9.828 -7.017 4.331 1.00 92.12 108 SER A O 1
ATOM 877 N N . LYS A 1 109 ? 9.550 -5.004 3.389 1.00 92.38 109 LYS A N 1
ATOM 878 C CA . LYS A 1 109 ? 9.019 -4.357 4.599 1.00 92.38 109 LYS A CA 1
ATOM 879 C C . LYS A 1 109 ? 7.518 -4.544 4.760 1.00 92.38 109 LYS A C 1
ATOM 881 O O . LYS A 1 109 ? 7.060 -4.701 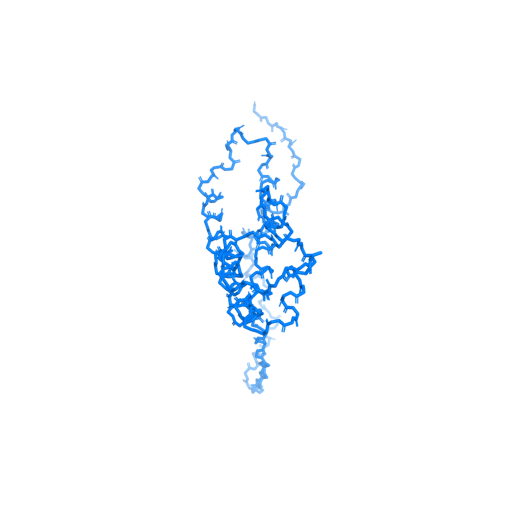5.888 1.00 92.38 109 LYS A O 1
ATOM 886 N N . PHE A 1 110 ? 6.770 -4.518 3.665 1.00 91.75 110 PHE A N 1
ATOM 887 C CA . PHE A 1 110 ? 5.314 -4.613 3.693 1.00 91.75 110 PHE A CA 1
ATOM 888 C C . PHE A 1 110 ? 4.803 -6.047 3.844 1.00 91.75 110 PHE A C 1
ATOM 890 O O . PHE A 1 110 ? 3.776 -6.253 4.486 1.00 91.75 110 PHE A O 1
ATOM 897 N N . ASN A 1 111 ? 5.530 -7.035 3.321 1.00 92.25 111 ASN A N 1
ATOM 898 C CA . ASN A 1 111 ? 5.235 -8.449 3.526 1.00 92.25 111 ASN A CA 1
ATOM 899 C C . ASN A 1 111 ? 6.536 -9.238 3.781 1.00 92.25 111 ASN A C 1
ATOM 901 O O . ASN A 1 111 ? 7.056 -9.908 2.883 1.00 92.25 111 ASN A O 1
ATOM 905 N N . PRO A 1 112 ? 7.097 -9.150 5.001 1.00 90.44 112 PRO A N 1
ATOM 906 C CA . PRO A 1 112 ? 8.362 -9.800 5.338 1.00 90.44 112 PRO A CA 1
ATOM 907 C C . PRO A 1 112 ? 8.274 -11.329 5.334 1.00 90.44 112 PRO A C 1
ATOM 909 O O . PRO A 1 112 ? 9.294 -11.987 5.158 1.00 90.44 112 PRO A O 1
ATOM 912 N N . GLU A 1 113 ? 7.089 -11.913 5.510 1.00 88.94 113 GLU A N 1
ATOM 913 C CA . GLU A 1 113 ? 6.923 -13.369 5.456 1.00 88.94 113 GLU A CA 1
ATOM 914 C C . GLU A 1 113 ? 7.126 -13.903 4.035 1.00 88.94 113 GLU A C 1
ATOM 916 O O . GLU A 1 113 ? 7.801 -14.914 3.846 1.00 88.94 113 GLU A O 1
ATOM 921 N N . LYS A 1 114 ? 6.596 -13.195 3.030 1.00 88.25 114 LYS A N 1
ATOM 922 C CA . LYS A 1 114 ? 6.696 -13.586 1.618 1.00 88.25 114 LYS A CA 1
ATOM 923 C C . LYS A 1 114 ? 7.979 -13.091 0.944 1.00 88.25 114 LYS A C 1
ATOM 925 O O . LYS A 1 114 ? 8.594 -13.830 0.181 1.00 88.25 114 LYS A O 1
ATOM 930 N N . PHE A 1 115 ? 8.390 -11.852 1.227 1.00 87.56 115 PHE A N 1
ATOM 931 C CA . PHE A 1 115 ? 9.496 -11.164 0.541 1.00 87.56 115 PHE A CA 1
ATOM 932 C C . PHE A 1 115 ? 10.664 -10.797 1.466 1.00 87.56 115 PHE A C 1
ATOM 934 O O . PHE A 1 115 ? 11.557 -10.021 1.103 1.00 87.56 115 PHE A O 1
ATOM 941 N N . GLY A 1 116 ? 10.676 -11.318 2.690 1.00 81.44 116 GLY A N 1
ATOM 942 C CA . GLY A 1 116 ? 11.802 -11.164 3.598 1.00 81.44 116 GLY A CA 1
ATOM 943 C C . GLY A 1 116 ? 13.065 -11.820 3.052 1.00 81.44 116 GLY A C 1
ATOM 944 O O . GLY A 1 116 ? 13.035 -12.828 2.345 1.00 81.44 116 GLY A O 1
ATOM 945 N N . SER A 1 117 ? 14.217 -11.267 3.419 1.00 68.56 117 SER A N 1
ATOM 946 C CA . SER A 1 117 ? 15.495 -11.923 3.158 1.00 68.56 117 SER A CA 1
ATOM 947 C C . SER A 1 117 ? 15.591 -13.199 3.997 1.00 68.56 117 SER A C 1
ATOM 949 O O . SER A 1 117 ? 15.771 -13.125 5.214 1.00 68.56 117 SER A O 1
ATOM 951 N N . ILE A 1 118 ? 15.515 -14.371 3.362 1.00 57.44 118 ILE A N 1
ATOM 952 C CA . ILE A 1 118 ? 15.794 -15.655 4.015 1.00 57.44 118 ILE A CA 1
ATOM 953 C C . ILE A 1 118 ? 17.273 -15.659 4.431 1.00 57.44 118 ILE A C 1
ATOM 955 O O . ILE A 1 118 ? 18.153 -16.007 3.647 1.00 57.44 118 ILE A O 1
ATOM 959 N N . LYS A 1 119 ? 17.587 -15.294 5.679 1.00 54.72 119 LYS A N 1
ATOM 960 C CA . LYS A 1 119 ? 18.893 -15.603 6.277 1.00 54.72 119 LYS A CA 1
ATOM 961 C C . LYS A 1 119 ? 18.909 -17.072 6.701 1.00 54.72 119 LYS A C 1
ATOM 963 O O . LYS A 1 119 ? 18.907 -17.380 7.886 1.00 54.72 119 LYS A O 1
ATOM 968 N N . LYS A 1 120 ? 18.930 -17.995 5.740 1.00 47.69 120 LYS A N 1
ATOM 969 C CA . LYS A 1 120 ? 19.388 -19.365 5.993 1.00 47.69 120 LYS A CA 1
ATOM 970 C C . LYS A 1 120 ? 20.818 -19.455 5.489 1.00 47.69 120 LYS A C 1
ATOM 972 O O . LYS A 1 120 ? 21.060 -19.847 4.358 1.00 47.69 120 LYS A O 1
ATOM 977 N N . GLN A 1 121 ? 21.762 -19.047 6.331 1.00 41.28 121 GLN A N 1
ATOM 978 C CA . GLN A 1 121 ? 23.103 -19.612 6.247 1.00 41.28 121 GLN A CA 1
ATOM 979 C C . GLN A 1 121 ? 22.996 -20.985 6.922 1.00 41.28 121 GLN A C 1
ATOM 981 O O . GLN A 1 121 ? 22.838 -21.021 8.147 1.00 41.28 121 GLN A O 1
ATOM 986 N N . PRO A 1 122 ? 23.005 -22.119 6.198 1.00 40.47 122 PRO A N 1
ATOM 987 C CA . PRO A 1 122 ? 23.341 -23.364 6.859 1.00 40.47 122 PRO A CA 1
ATOM 988 C C . PRO A 1 122 ? 24.755 -23.184 7.418 1.00 40.47 122 PRO A C 1
ATOM 990 O O . PRO A 1 122 ? 25.678 -22.841 6.682 1.00 40.47 122 PRO A O 1
ATOM 993 N N . LYS A 1 123 ? 24.939 -23.394 8.725 1.00 46.53 123 LYS A N 1
ATOM 994 C CA . LYS A 1 123 ? 26.268 -23.721 9.241 1.00 46.53 123 LYS A CA 1
ATOM 995 C C . LYS A 1 123 ? 26.642 -25.041 8.578 1.00 46.53 123 LYS A C 1
ATOM 997 O O . LYS A 1 123 ? 26.249 -26.099 9.060 1.00 46.53 123 LYS A O 1
ATOM 1002 N N . ILE A 1 124 ? 27.333 -24.983 7.446 1.00 46.44 124 ILE A N 1
ATOM 1003 C CA . ILE A 1 124 ? 28.008 -26.148 6.892 1.00 46.44 124 ILE A CA 1
ATOM 1004 C C . ILE A 1 124 ? 29.167 -26.398 7.857 1.00 46.44 124 ILE A C 1
ATOM 1006 O O . ILE A 1 124 ? 30.248 -25.836 7.724 1.00 46.44 124 ILE A O 1
ATOM 1010 N N . SER A 1 125 ? 28.903 -27.161 8.918 1.00 46.78 125 SER A N 1
ATOM 1011 C CA . SER A 1 125 ? 29.965 -27.833 9.651 1.00 46.78 125 SER A CA 1
ATOM 1012 C C . SER A 1 125 ? 30.430 -28.949 8.730 1.00 46.78 125 SER A C 1
ATOM 1014 O O . SER A 1 125 ? 29.880 -30.047 8.735 1.00 46.78 125 SER A O 1
ATOM 1016 N N . THR A 1 126 ? 31.374 -28.632 7.846 1.00 46.91 126 THR A N 1
ATOM 1017 C CA . THR A 1 126 ? 32.064 -29.651 7.067 1.00 46.91 126 THR A CA 1
ATOM 1018 C C . THR A 1 126 ? 32.946 -30.411 8.050 1.00 46.91 126 THR A C 1
ATOM 1020 O O . THR A 1 126 ? 34.078 -30.019 8.317 1.00 46.91 126 THR A O 1
ATOM 1023 N N . PHE A 1 127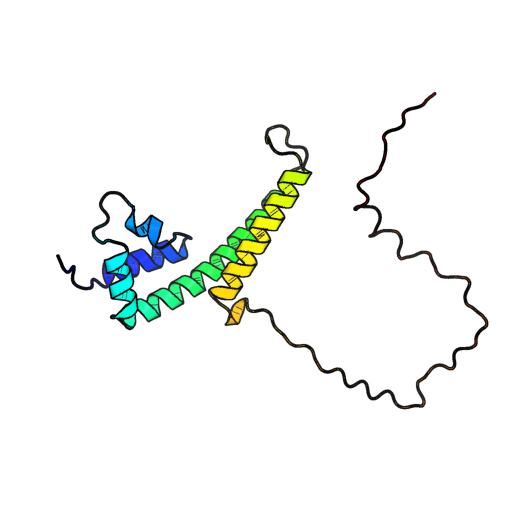 ? 32.421 -31.479 8.647 1.00 57.59 127 PHE A N 1
ATOM 1024 C CA . PHE A 1 127 ? 33.288 -32.536 9.143 1.00 57.59 127 PHE A CA 1
ATOM 1025 C C . PHE A 1 127 ? 33.866 -33.213 7.899 1.00 57.59 127 PHE A C 1
ATOM 1027 O O . PHE A 1 127 ? 33.218 -34.055 7.282 1.00 57.59 127 PHE A O 1
ATOM 1034 N N . ILE A 1 128 ? 35.035 -32.750 7.460 1.00 50.25 128 ILE A N 1
ATOM 1035 C CA . ILE A 1 128 ? 35.813 -33.441 6.436 1.00 50.25 128 ILE A CA 1
ATOM 1036 C C . ILE A 1 128 ? 36.559 -34.550 7.185 1.00 50.25 128 ILE A C 1
ATOM 1038 O O . ILE A 1 128 ? 37.374 -34.221 8.051 1.00 50.25 128 ILE A O 1
ATOM 1042 N N . PRO A 1 129 ? 36.276 -35.842 6.937 1.00 50.75 129 PRO A N 1
ATOM 1043 C CA . PRO A 1 129 ? 37.101 -36.904 7.495 1.00 50.75 129 PRO A CA 1
ATOM 1044 C C . PRO A 1 129 ? 38.552 -36.715 7.001 1.00 50.75 129 PRO A C 1
ATOM 1046 O O . PRO A 1 129 ? 38.736 -36.390 5.824 1.00 50.75 129 PRO A O 1
ATOM 1049 N N . PRO A 1 130 ? 39.577 -36.896 7.859 1.00 54.72 130 PRO A N 1
ATOM 1050 C CA . PRO A 1 130 ? 40.983 -36.624 7.520 1.00 54.72 130 PRO A CA 1
ATOM 1051 C C . PRO A 1 130 ? 41.480 -37.325 6.247 1.00 54.72 130 PRO A C 1
ATOM 1053 O O . PRO A 1 130 ? 42.401 -36.845 5.593 1.00 54.72 130 PRO A O 1
ATOM 1056 N N . ASP A 1 131 ? 40.826 -38.422 5.871 1.00 52.88 131 ASP A N 1
ATOM 1057 C CA . ASP A 1 131 ? 41.235 -39.312 4.786 1.00 52.88 131 ASP A CA 1
ATOM 1058 C C . ASP A 1 131 ? 40.862 -38.801 3.380 1.00 52.88 131 ASP A C 1
ATOM 1060 O O . ASP A 1 131 ? 41.206 -39.429 2.382 1.00 52.88 131 ASP A O 1
ATOM 1064 N N . LEU A 1 132 ? 40.151 -37.671 3.278 1.00 50.00 132 LEU A N 1
ATOM 1065 C CA . LEU A 1 132 ? 39.708 -37.074 2.008 1.00 50.00 132 LEU A CA 1
ATOM 1066 C C . LEU A 1 132 ? 40.425 -35.763 1.654 1.00 50.00 132 LEU A C 1
ATOM 1068 O O . LEU A 1 132 ? 40.003 -35.075 0.727 1.00 50.00 132 LEU A O 1
ATOM 1072 N N . ILE A 1 133 ? 41.509 -35.413 2.353 1.00 49.75 133 ILE A N 1
ATOM 1073 C CA . ILE A 1 133 ? 42.398 -34.324 1.930 1.00 49.75 133 ILE A CA 1
ATOM 1074 C C . ILE A 1 133 ? 43.247 -34.866 0.771 1.00 49.75 133 ILE A C 1
ATOM 1076 O O . ILE A 1 133 ? 44.083 -35.739 1.008 1.00 49.75 133 ILE A O 1
ATOM 1080 N N . PRO A 1 134 ? 43.084 -34.389 -0.477 1.00 44.41 134 PRO A N 1
ATOM 1081 C CA . PRO A 1 134 ? 44.001 -34.765 -1.541 1.00 44.41 134 PRO A CA 1
ATOM 1082 C C . PRO A 1 134 ? 45.371 -34.204 -1.162 1.00 44.41 134 PRO A C 1
ATOM 1084 O O . PRO A 1 134 ? 45.512 -32.995 -0.962 1.00 44.41 134 PRO A O 1
ATOM 1087 N N . THR A 1 135 ? 46.376 -35.065 -1.021 1.00 43.78 135 THR A N 1
ATOM 1088 C CA . THR A 1 135 ? 47.763 -34.624 -0.879 1.00 43.78 135 THR A CA 1
ATOM 1089 C C . THR A 1 135 ? 48.104 -33.767 -2.093 1.00 43.78 135 THR A C 1
ATOM 1091 O O . THR A 1 135 ? 48.063 -34.246 -3.225 1.00 43.78 135 THR A O 1
ATOM 1094 N N . LEU A 1 136 ? 48.378 -32.483 -1.863 1.00 40.06 136 LEU A N 1
ATOM 1095 C CA . LEU A 1 136 ? 48.851 -31.570 -2.895 1.00 40.06 136 LEU A CA 1
ATOM 1096 C C . LEU A 1 136 ? 50.237 -32.039 -3.349 1.00 40.06 136 LEU A C 1
ATOM 1098 O O . LEU A 1 136 ? 51.239 -31.725 -2.710 1.00 40.06 136 LEU A O 1
ATOM 1102 N N . ASP A 1 137 ? 50.299 -32.787 -4.448 1.00 37.62 137 ASP A N 1
ATOM 1103 C CA . ASP A 1 137 ? 51.547 -32.953 -5.185 1.00 37.62 137 ASP A CA 1
ATOM 1104 C C . ASP A 1 137 ? 51.897 -31.606 -5.827 1.00 37.62 137 ASP A C 1
ATOM 1106 O O . ASP A 1 137 ? 51.209 -31.099 -6.718 1.00 37.62 137 ASP A O 1
ATOM 1110 N N . HIS A 1 138 ? 52.971 -30.993 -5.337 1.00 47.31 138 HIS A N 1
ATOM 1111 C CA . HIS A 1 138 ? 53.433 -29.652 -5.697 1.00 47.31 138 HIS A CA 1
ATOM 1112 C C . HIS A 1 138 ? 54.088 -29.565 -7.093 1.00 47.31 138 HIS A C 1
ATOM 1114 O O . HIS A 1 138 ? 55.055 -28.824 -7.264 1.00 47.31 138 HIS A O 1
ATOM 1120 N N . GLN A 1 139 ? 53.604 -30.294 -8.107 1.00 43.34 139 GLN A N 1
ATOM 1121 C CA . GLN A 1 139 ? 54.284 -30.318 -9.413 1.00 43.34 139 GLN A CA 1
ATOM 1122 C C . GLN A 1 139 ? 53.463 -30.112 -10.687 1.00 43.34 139 GLN A C 1
ATOM 1124 O O . GLN A 1 139 ? 54.075 -30.079 -11.743 1.00 43.34 139 GLN A O 1
ATOM 1129 N N . ASN A 1 140 ? 52.161 -29.821 -10.656 1.00 42.28 140 ASN A N 1
ATOM 1130 C CA . ASN A 1 140 ? 51.457 -29.422 -11.889 1.00 42.28 140 ASN A CA 1
ATOM 1131 C C . ASN A 1 140 ? 50.551 -28.206 -11.676 1.00 42.28 140 ASN A C 1
ATOM 1133 O O . ASN A 1 140 ? 49.329 -28.306 -11.654 1.00 42.28 140 ASN A O 1
ATOM 1137 N N . ALA A 1 141 ? 51.172 -27.037 -11.533 1.00 42.28 141 ALA A N 1
ATOM 1138 C CA . ALA A 1 141 ? 50.498 -25.744 -11.552 1.00 42.28 141 ALA A CA 1
ATOM 1139 C C . ALA A 1 141 ? 50.990 -24.922 -12.749 1.00 42.28 141 ALA A C 1
ATOM 1141 O O . ALA A 1 141 ? 51.707 -23.951 -12.546 1.00 42.28 141 ALA A O 1
ATOM 1142 N N . LEU A 1 142 ? 50.648 -25.317 -13.984 1.00 38.53 142 LEU A N 1
ATOM 1143 C CA . LEU A 1 142 ? 50.869 -24.461 -15.162 1.00 38.53 142 LEU A CA 1
ATOM 1144 C C . LEU A 1 142 ? 49.849 -24.577 -16.306 1.00 38.53 142 LEU A C 1
ATOM 1146 O O . LEU A 1 142 ? 50.064 -23.929 -17.323 1.00 38.53 142 LEU A O 1
ATOM 1150 N N . ASP A 1 143 ? 48.721 -25.283 -16.182 1.00 45.12 143 ASP A N 1
ATOM 1151 C CA . ASP A 1 143 ? 47.754 -25.253 -17.290 1.00 45.12 143 ASP A CA 1
ATOM 1152 C C . ASP A 1 143 ? 46.309 -25.491 -16.843 1.00 45.12 143 ASP A C 1
ATOM 1154 O O . ASP A 1 143 ? 45.904 -26.633 -16.637 1.00 45.12 143 ASP A O 1
ATOM 1158 N N . GLN A 1 144 ? 45.566 -24.396 -16.621 1.00 38.59 144 GLN A N 1
ATOM 1159 C CA . GLN A 1 144 ? 44.093 -24.307 -16.727 1.00 38.59 144 GLN A CA 1
ATOM 1160 C C . GLN A 1 144 ? 43.553 -22.897 -16.405 1.00 38.59 144 GLN A C 1
ATOM 1162 O O . GLN A 1 144 ? 42.508 -22.731 -15.772 1.00 38.59 144 GLN A O 1
ATOM 1167 N N . ASN A 1 145 ? 44.237 -21.847 -16.867 1.00 42.56 145 ASN A N 1
ATOM 1168 C CA . ASN A 1 145 ? 43.746 -20.473 -16.745 1.00 42.56 145 ASN A CA 1
ATOM 1169 C C . ASN A 1 145 ? 43.097 -19.989 -18.048 1.00 42.56 145 ASN A C 1
ATOM 1171 O O . ASN A 1 145 ? 43.595 -19.049 -18.653 1.00 42.56 145 ASN A O 1
ATOM 1175 N N . ASP A 1 146 ? 42.006 -20.631 -18.486 1.00 44.78 146 ASP A N 1
ATOM 1176 C CA . ASP A 1 146 ? 41.363 -20.224 -19.750 1.00 44.78 146 ASP A CA 1
ATOM 1177 C C . ASP A 1 146 ? 39.826 -20.285 -19.793 1.00 44.78 146 ASP A C 1
ATOM 1179 O O . ASP A 1 146 ? 39.222 -20.324 -20.862 1.00 44.78 146 ASP A O 1
ATOM 1183 N N . LYS A 1 147 ? 39.132 -20.265 -18.642 1.00 42.75 147 LYS A N 1
ATOM 1184 C CA . LYS A 1 147 ? 37.647 -20.224 -18.637 1.00 42.75 147 LYS A CA 1
ATOM 1185 C C . LYS A 1 147 ? 36.982 -19.222 -17.694 1.00 42.75 147 LYS A C 1
ATOM 1187 O O . LYS A 1 147 ? 35.767 -19.274 -17.543 1.00 42.75 147 LYS A O 1
ATOM 1192 N N . ASN A 1 148 ? 37.722 -18.259 -17.139 1.00 42.00 148 ASN A N 1
ATOM 1193 C CA . ASN A 1 148 ? 37.132 -17.182 -16.323 1.00 42.00 148 ASN A CA 1
ATOM 1194 C C . ASN A 1 148 ? 37.274 -15.762 -16.910 1.00 42.00 148 ASN A C 1
ATOM 1196 O O . ASN A 1 148 ? 36.958 -14.788 -16.232 1.00 42.00 148 ASN A O 1
ATOM 1200 N N . SER A 1 149 ? 37.649 -15.626 -18.187 1.00 40.56 149 SER A N 1
ATOM 1201 C CA . SER A 1 149 ? 37.874 -14.324 -18.845 1.00 40.56 149 SER A CA 1
ATOM 1202 C C . SER A 1 149 ? 36.701 -13.802 -19.702 1.00 40.56 149 SER A C 1
ATOM 1204 O O . SER A 1 149 ? 36.915 -13.076 -20.665 1.00 40.56 149 SER A O 1
ATOM 1206 N N . PHE A 1 150 ? 35.443 -14.154 -19.395 1.00 38.38 150 PHE A N 1
ATOM 1207 C CA . PHE A 1 150 ? 34.289 -13.624 -20.157 1.00 38.38 150 PHE A CA 1
ATOM 1208 C C . PHE A 1 150 ? 33.345 -12.718 -19.355 1.00 38.38 150 PHE A C 1
ATOM 1210 O O . PHE A 1 150 ? 32.552 -11.988 -19.938 1.00 38.38 150 PHE A O 1
ATOM 1217 N N . ILE A 1 151 ? 33.424 -12.714 -18.021 1.00 38.50 151 ILE A N 1
ATOM 1218 C CA . ILE A 1 151 ? 32.470 -11.956 -17.188 1.00 38.50 151 ILE A CA 1
ATOM 1219 C C . ILE A 1 151 ? 33.049 -10.628 -16.669 1.00 38.50 151 ILE A C 1
ATOM 1221 O O . ILE A 1 151 ? 32.288 -9.751 -16.268 1.00 38.50 151 ILE A O 1
ATOM 1225 N N . TYR A 1 152 ? 34.367 -10.414 -16.749 1.00 36.28 152 TYR A N 1
ATOM 1226 C CA . TYR A 1 152 ? 35.007 -9.202 -16.214 1.00 36.28 152 TYR A CA 1
ATOM 1227 C C . TYR A 1 152 ? 35.333 -8.103 -17.242 1.00 36.28 152 TYR A C 1
ATOM 1229 O O . TYR A 1 152 ? 35.772 -7.033 -16.840 1.00 36.28 152 TYR A O 1
ATOM 1237 N N . SER A 1 153 ? 35.053 -8.286 -18.537 1.00 39.91 153 SER A N 1
ATOM 1238 C CA . SER A 1 153 ? 35.372 -7.286 -19.576 1.00 39.91 153 SER A CA 1
ATOM 1239 C C . SER A 1 153 ? 34.255 -6.276 -19.895 1.00 39.91 153 SER A C 1
ATOM 1241 O O . SER A 1 153 ? 34.461 -5.390 -20.717 1.00 39.91 153 SER A O 1
ATOM 1243 N N . ILE A 1 154 ? 33.083 -6.345 -19.248 1.00 38.31 154 ILE A N 1
ATOM 1244 C CA . ILE A 1 154 ? 31.968 -5.396 -19.495 1.00 38.31 154 ILE A CA 1
ATOM 1245 C C . ILE A 1 154 ? 32.005 -4.182 -18.535 1.00 38.31 154 ILE A C 1
ATOM 1247 O O . ILE A 1 154 ? 31.178 -3.277 -18.628 1.00 38.31 154 ILE A O 1
ATOM 1251 N N . PHE A 1 155 ? 32.970 -4.123 -17.611 1.00 36.56 155 PHE A N 1
ATOM 1252 C CA . PHE A 1 155 ? 33.002 -3.128 -16.531 1.00 36.56 155 PHE A CA 1
ATOM 1253 C C . PHE A 1 155 ? 34.367 -2.443 -16.347 1.00 36.56 155 PHE A C 1
ATOM 1255 O O . PHE A 1 155 ? 34.781 -2.218 -15.213 1.00 36.56 155 PHE A O 1
ATOM 1262 N N . ASP A 1 156 ? 35.040 -2.056 -17.435 1.00 35.88 156 ASP A N 1
ATOM 1263 C CA . ASP A 1 156 ? 36.186 -1.139 -17.344 1.00 35.88 156 ASP A CA 1
ATOM 1264 C C . ASP A 1 156 ? 35.872 0.221 -18.011 1.00 35.88 156 ASP A C 1
ATOM 1266 O O . ASP A 1 156 ? 35.606 0.258 -19.216 1.00 35.88 156 ASP A O 1
ATOM 1270 N N . PRO A 1 157 ? 35.833 1.352 -17.270 1.00 39.03 157 PRO A N 1
ATOM 1271 C CA . PRO A 1 157 ? 35.441 2.659 -17.804 1.00 39.03 157 PRO A CA 1
ATOM 1272 C C . PRO A 1 157 ? 36.569 3.416 -18.528 1.00 39.03 157 PRO A C 1
ATOM 1274 O O . PRO A 1 157 ? 36.352 4.554 -18.944 1.00 39.03 157 PRO A O 1
ATOM 1277 N N . HIS A 1 158 ? 37.759 2.832 -18.689 1.00 43.00 158 HIS A N 1
ATOM 1278 C CA . HIS A 1 158 ? 38.899 3.475 -19.348 1.00 43.00 158 HIS A CA 1
ATOM 1279 C C . HIS A 1 158 ? 39.294 2.767 -20.649 1.00 43.00 158 HIS A C 1
ATOM 1281 O O . HIS A 1 158 ? 40.373 2.195 -20.753 1.00 43.00 158 HIS A O 1
ATOM 1287 N N . HIS A 1 159 ? 38.454 2.870 -21.682 1.00 39.75 159 HIS A N 1
ATOM 1288 C CA . HIS A 1 159 ? 38.926 2.680 -23.056 1.00 39.75 159 HIS A CA 1
ATOM 1289 C C . HIS A 1 159 ? 39.052 4.053 -23.733 1.00 39.75 159 HIS A C 1
ATOM 1291 O O . HIS A 1 159 ? 38.033 4.650 -24.090 1.00 39.75 159 HIS A O 1
ATOM 1297 N N . PRO A 1 160 ? 40.268 4.605 -23.908 1.00 35.41 160 PRO A N 1
ATOM 1298 C CA . PRO A 1 160 ? 40.451 5.747 -24.788 1.00 35.41 160 PRO A CA 1
ATOM 1299 C C . PRO A 1 160 ? 40.162 5.302 -26.225 1.00 35.41 160 PRO A C 1
ATOM 1301 O O . PRO A 1 160 ? 40.673 4.281 -26.689 1.00 35.41 160 PRO A O 1
ATOM 1304 N N . TYR A 1 161 ? 39.311 6.056 -26.917 1.00 39.66 161 TYR A N 1
ATOM 1305 C CA . TYR A 1 161 ? 39.211 5.999 -28.368 1.00 39.66 161 TYR A CA 1
ATOM 1306 C C . TYR A 1 161 ? 40.539 6.504 -28.933 1.00 39.66 161 TYR A C 1
ATOM 1308 O O . TYR A 1 161 ? 40.813 7.700 -28.867 1.00 39.66 161 TYR A O 1
ATOM 1316 N N . HIS A 1 162 ? 41.348 5.603 -29.482 1.00 36.44 162 HIS A N 1
ATOM 1317 C CA . HIS A 1 162 ? 42.389 5.975 -30.427 1.00 36.44 162 HIS A CA 1
ATOM 1318 C C . HIS A 1 162 ? 42.070 5.351 -31.781 1.00 36.44 162 HIS A C 1
ATOM 1320 O O . HIS A 1 162 ? 42.104 4.141 -31.987 1.00 36.44 162 HIS A O 1
ATOM 1326 N N . THR A 1 163 ? 41.655 6.263 -32.650 1.00 42.78 163 THR A N 1
ATOM 1327 C CA . THR A 1 163 ? 41.763 6.266 -34.101 1.00 42.78 163 THR A CA 1
ATOM 1328 C C . THR A 1 163 ? 43.143 5.837 -34.584 1.00 42.78 163 THR A C 1
ATOM 1330 O O . THR A 1 163 ? 44.115 6.193 -33.925 1.00 42.78 163 THR A O 1
ATOM 1333 N N . GLU A 1 164 ? 43.161 5.209 -35.767 1.00 29.97 164 GLU A N 1
ATOM 1334 C CA . GLU A 1 164 ? 44.199 5.191 -36.825 1.00 29.97 164 GLU A CA 1
ATOM 1335 C C . GLU A 1 164 ? 44.475 3.757 -37.298 1.00 29.97 164 GLU A C 1
ATOM 1337 O O . GLU A 1 164 ? 44.652 2.860 -36.486 1.00 29.97 164 GLU A O 1
ATOM 1342 N N . THR A 1 165 ? 44.533 3.410 -38.580 1.00 36.00 165 THR A N 1
ATOM 1343 C CA . THR A 1 165 ? 44.203 4.027 -39.877 1.00 36.00 165 THR A CA 1
ATOM 1344 C C . THR A 1 165 ? 44.426 2.897 -40.889 1.00 36.00 165 THR A C 1
ATOM 1346 O O . THR A 1 165 ? 45.224 1.987 -40.647 1.00 36.00 165 THR A O 1
ATOM 1349 N N . ALA A 1 166 ? 43.767 2.973 -42.037 1.00 34.78 166 ALA A N 1
ATOM 1350 C CA . ALA A 1 166 ? 44.348 2.506 -43.290 1.00 34.78 166 ALA A CA 1
ATOM 1351 C C . ALA A 1 166 ? 44.328 3.689 -44.257 1.00 34.78 166 ALA A C 1
ATOM 1353 O O . ALA A 1 166 ? 43.326 4.443 -44.205 1.00 34.78 166 ALA A O 1
#

Sequence (166 aa):
MSLNYNPDLALKYCLRIIQGENLRTLCDDDGNPISFDQLACWLLKEKEFYDMYKKARALQADLLVDDMLDLVKKVKDSNLHDENTSLKPSQKLTYTKMVLSTYKWAASKFNPEKFGSIKKQPKISTFIPPDLIPTLDHQNALDQNDKNSFIYSIFDPHHPYHTETA

Foldseek 3Di:
DLDDDDVVVLLVVLVVVLVVDDLQVQQPDDPRPDHSVNVVVCCVPPPVSVVSNLVSLLSSLVVLVVVLVVLVVVLVPDDLPPVPDPDHSVRVVVVNVVSSVVSLVSSCVSNVPVSNDPPPPPPPPPPPPPVPDPPPPPPDDDDDPDPPPPPPPVDDPDDDDDDDDD

Secondary structure (DSSP, 8-state):
--PPP-HHHHHHHHHHHHTT--HHHHHHSTT-SS-HHHHHHHHHH-HHHHHHHHHHHHHHHHHHHHHHHHHHHHHHHS-TT-TTSSS-HHHHHHHHHHHHHHHHHHHHHH-HHHHS-------------GGG-----TT--SS---SS-SSSTT------------

Radius of gyration: 27.13 Å; chains: 1; bounding box: 71×58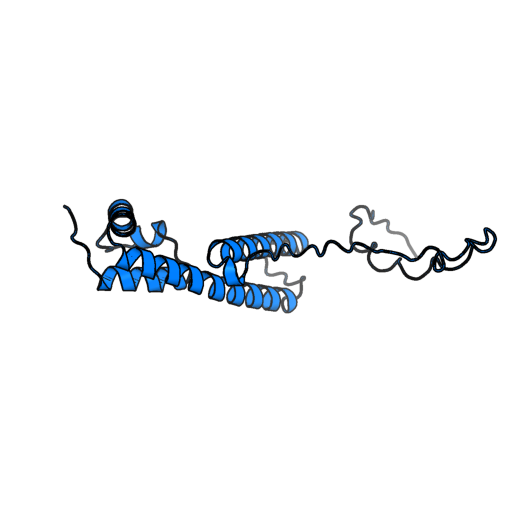×61 Å

pLDDT: mean 72.94, std 21.86, range [29.97, 95.94]